Protein AF-A0A6C0D8K1-F1 (afdb_monomer)

Foldseek 3Di:
DVVVVVVVVVVVVVVVCVVVVPDDDPPPDPPPDPPDPPPPDDDDPPDCDDLVNLVVLLVVLVVLLVVLVVLLVVLVVCLVVDDDPVSNVVSVVVSVVSVVVSVVSVVVSVVSVVSSVVVVVVVVVVVVVVVVD

Sequence (133 aa):
MDNMHILIGILLIVILYLVFNKKENYDDVPQIESSSVQPLQQSQPYVLIPNDAQQNRAAYLRDNINGVNNEISNLTNQILSENDTNKKILMLNQIQKLNNTSNTMQEELLEINKSISNNLTMNLTTKIISETN

Solvent-accessible surface area (backbone atoms only — not comparable to full-atom values): 7880 Å² total; per-residue (Å²): 118,68,71,60,54,53,54,54,54,53,52,52,52,53,52,51,47,58,65,69,63,70,74,83,80,85,81,83,64,78,80,73,75,77,72,76,76,72,74,79,78,70,85,69,76,88,69,87,68,54,68,68,61,48,50,52,50,45,51,55,42,52,53,48,42,53,52,46,52,51,52,41,52,53,47,52,57,48,47,76,73,54,82,54,66,68,60,39,52,52,46,50,55,48,40,52,54,46,50,53,53,40,49,55,42,50,52,52,41,50,54,47,52,52,50,50,52,50,51,53,52,50,54,50,50,54,48,50,56,62,74,75,106

Secondary structure (DSSP, 8-state):
-HHHHHHHHHHHHHHHHHHHT-----TTS---------------------HHHHHHHHHHHHHHHHHHHHHHHHHHHHHHH---HHHHHHHHHHHHHHHHHHHHHHHHHHHHHHHHHHHHHHHHHHHHHHHH-

Organism: NCBI:txid1070528

Structure (mmCIF, N/CA/C/O backbone):
data_AF-A0A6C0D8K1-F1
#
_entry.id   AF-A0A6C0D8K1-F1
#
loop_
_atom_site.group_PDB
_atom_site.id
_atom_site.type_symbol
_atom_site.label_atom_id
_atom_site.label_alt_id
_atom_site.label_comp_id
_atom_site.label_asym_id
_atom_site.label_entity_id
_atom_site.label_seq_id
_atom_site.pdbx_PDB_ins_code
_atom_site.Cartn_x
_atom_site.Cartn_y
_atom_site.Cartn_z
_atom_site.occupancy
_atom_site.B_iso_or_equiv
_atom_site.auth_seq_id
_atom_site.auth_comp_id
_atom_site.auth_asym_id
_atom_site.auth_atom_id
_atom_site.pdbx_PDB_model_num
ATOM 1 N N . MET A 1 1 ? 4.888 32.676 47.391 1.00 59.97 1 MET A N 1
ATOM 2 C CA . MET A 1 1 ? 5.450 31.844 46.303 1.00 59.97 1 MET A CA 1
ATOM 3 C C . MET A 1 1 ? 5.901 30.479 46.827 1.00 59.97 1 MET A C 1
ATOM 5 O O . MET A 1 1 ? 5.803 29.505 46.094 1.00 59.97 1 MET A O 1
ATOM 9 N N . ASP A 1 2 ? 6.307 30.364 48.093 1.00 69.12 2 ASP A N 1
ATOM 10 C CA . ASP A 1 2 ? 6.898 29.136 48.659 1.00 69.12 2 ASP A CA 1
ATOM 11 C C . ASP A 1 2 ? 5.918 27.955 48.763 1.00 69.12 2 ASP A C 1
ATOM 13 O O . ASP A 1 2 ? 6.255 26.828 48.411 1.00 69.12 2 ASP A O 1
ATOM 17 N N . ASN A 1 3 ? 4.650 28.217 49.095 1.00 73.12 3 ASN A N 1
ATOM 18 C CA . ASN A 1 3 ? 3.626 27.166 49.188 1.00 73.12 3 ASN A CA 1
ATOM 19 C C . ASN A 1 3 ? 3.255 26.539 47.829 1.00 73.12 3 ASN A C 1
ATOM 21 O O . ASN A 1 3 ? 2.824 25.389 47.788 1.00 73.12 3 ASN A O 1
ATOM 25 N N . MET A 1 4 ? 3.445 27.256 46.711 1.00 80.62 4 MET A N 1
ATOM 26 C CA . MET A 1 4 ? 3.195 26.695 45.373 1.00 80.62 4 MET A CA 1
ATOM 27 C C . MET A 1 4 ? 4.294 25.714 44.944 1.00 80.62 4 MET A C 1
ATOM 29 O O . MET A 1 4 ? 3.997 24.727 44.279 1.00 80.62 4 MET A O 1
ATOM 33 N N . HIS A 1 5 ? 5.541 25.924 45.375 1.00 80.25 5 HIS A N 1
ATOM 34 C CA . HIS A 1 5 ? 6.648 25.007 45.078 1.00 80.25 5 HIS A CA 1
ATOM 35 C C . HIS A 1 5 ? 6.495 23.679 45.826 1.00 80.25 5 HIS A C 1
ATOM 37 O O . HIS A 1 5 ? 6.741 22.616 45.259 1.00 80.25 5 HIS A O 1
ATOM 43 N N . ILE A 1 6 ? 6.015 23.733 47.072 1.00 82.75 6 ILE A N 1
ATOM 44 C CA . ILE A 1 6 ? 5.718 22.539 47.875 1.00 82.75 6 ILE A CA 1
ATOM 45 C C . ILE A 1 6 ? 4.607 21.712 47.212 1.00 82.75 6 ILE A C 1
ATOM 47 O O . ILE A 1 6 ? 4.733 20.494 47.093 1.00 82.75 6 ILE A O 1
ATOM 51 N N . LEU A 1 7 ? 3.555 22.368 46.709 1.00 86.62 7 LEU A N 1
ATOM 52 C CA . LEU A 1 7 ? 2.455 21.699 46.009 1.00 86.62 7 LEU A CA 1
ATOM 53 C C . LEU A 1 7 ? 2.933 20.984 44.731 1.00 86.62 7 LEU A C 1
ATOM 55 O O . LEU A 1 7 ? 2.571 19.833 44.494 1.00 86.62 7 LEU A O 1
ATOM 59 N N . ILE A 1 8 ? 3.785 21.641 43.937 1.00 88.62 8 ILE A N 1
ATOM 60 C CA . ILE A 1 8 ? 4.369 21.067 42.713 1.00 88.62 8 ILE A CA 1
ATOM 61 C C . ILE A 1 8 ? 5.288 19.881 43.046 1.00 88.62 8 ILE A C 1
ATOM 63 O O . ILE A 1 8 ? 5.243 18.857 42.364 1.00 88.62 8 ILE A O 1
ATOM 67 N N . GLY A 1 9 ? 6.080 19.983 44.119 1.00 85.81 9 GLY A N 1
ATOM 68 C CA . GLY A 1 9 ? 6.952 18.901 44.582 1.00 85.81 9 GLY A CA 1
ATOM 69 C C . GLY A 1 9 ? 6.178 17.643 44.985 1.00 85.81 9 GLY A C 1
ATOM 70 O O . GLY A 1 9 ? 6.537 16.541 44.574 1.00 85.81 9 GLY A O 1
ATOM 71 N N . ILE A 1 10 ? 5.073 17.800 45.721 1.00 89.50 10 ILE A N 1
ATOM 72 C CA . ILE A 1 10 ? 4.209 16.676 46.119 1.00 89.50 10 ILE A CA 1
ATOM 73 C C . ILE A 1 10 ? 3.562 16.026 44.888 1.00 89.50 10 ILE A C 1
ATOM 75 O O . ILE A 1 10 ? 3.532 14.799 44.786 1.00 89.50 10 ILE A O 1
ATOM 79 N N . LEU A 1 11 ? 3.101 16.826 43.920 1.00 88.56 11 LEU A N 1
ATOM 80 C CA . LEU A 1 11 ? 2.466 16.321 42.700 1.00 88.56 11 LEU A CA 1
ATOM 81 C C . LEU A 1 11 ? 3.420 15.441 41.871 1.00 88.56 11 LEU A C 1
ATOM 83 O O . LEU A 1 11 ? 3.022 14.380 41.391 1.00 88.56 11 LEU A O 1
ATOM 87 N N . LEU A 1 12 ? 4.690 15.840 41.751 1.00 86.94 12 LEU A N 1
ATOM 88 C CA . LEU A 1 12 ? 5.717 15.068 41.041 1.00 86.94 12 LEU A CA 1
ATOM 89 C C . LEU A 1 12 ? 6.008 13.721 41.712 1.00 86.94 12 LEU A C 1
ATOM 91 O O . LEU A 1 12 ? 6.144 12.712 41.021 1.00 86.94 12 LEU A O 1
ATOM 95 N N . ILE A 1 13 ? 6.058 13.688 43.047 1.00 89.50 13 ILE A N 1
ATOM 96 C CA . ILE A 1 13 ? 6.286 12.453 43.809 1.00 89.50 13 ILE A CA 1
ATOM 97 C C . ILE A 1 13 ? 5.127 11.471 43.601 1.00 89.50 13 ILE A C 1
ATOM 99 O O . ILE A 1 13 ? 5.366 10.284 43.391 1.00 89.50 13 ILE A O 1
ATOM 103 N N . VAL A 1 14 ? 3.881 11.956 43.591 1.00 88.25 14 VAL A N 1
ATOM 104 C CA . VAL A 1 14 ? 2.691 11.121 43.349 1.00 88.25 14 VAL A CA 1
ATOM 105 C C . VAL A 1 14 ? 2.686 10.543 41.930 1.00 88.25 14 VAL A C 1
ATOM 107 O O . VAL A 1 14 ? 2.399 9.360 41.752 1.00 88.25 14 VAL A O 1
ATOM 110 N N . ILE A 1 15 ? 3.042 11.342 40.918 1.00 85.31 15 ILE A N 1
ATOM 111 C CA . ILE A 1 15 ? 3.121 10.873 39.525 1.00 85.31 15 ILE A CA 1
ATOM 112 C C . ILE A 1 15 ? 4.219 9.816 39.371 1.00 85.31 15 ILE A C 1
ATOM 114 O O . ILE A 1 15 ? 3.973 8.759 38.793 1.00 85.31 15 ILE A O 1
ATOM 118 N N . LEU A 1 16 ? 5.412 10.064 39.922 1.00 85.38 16 LEU A N 1
ATOM 119 C CA . LEU A 1 16 ? 6.506 9.091 39.905 1.00 85.38 16 LEU A CA 1
ATOM 120 C C . LEU A 1 16 ? 6.095 7.797 40.611 1.00 85.38 16 LEU A C 1
ATOM 122 O O . LEU A 1 16 ? 6.294 6.713 40.068 1.00 85.38 16 LEU A O 1
ATOM 126 N N . TYR A 1 17 ? 5.452 7.902 41.773 1.00 87.88 17 TYR A N 1
ATOM 127 C CA . TYR A 1 17 ? 4.933 6.748 42.496 1.00 87.88 17 TYR A CA 1
ATOM 128 C C . TYR A 1 17 ? 3.950 5.929 41.647 1.00 87.88 17 TYR A C 1
ATOM 130 O O . TYR A 1 17 ? 4.098 4.716 41.566 1.00 87.88 17 TYR A O 1
ATOM 138 N N . LEU A 1 18 ? 3.005 6.557 40.938 1.00 79.69 18 LEU A N 1
ATOM 139 C CA . LEU A 1 18 ? 2.067 5.845 40.056 1.00 79.69 18 LEU A CA 1
ATOM 140 C C . LEU A 1 18 ? 2.753 5.149 38.870 1.00 79.69 18 LEU A C 1
ATOM 142 O O . LEU A 1 18 ? 2.336 4.061 38.476 1.00 79.69 18 LEU A O 1
ATOM 146 N N . VAL A 1 19 ? 3.803 5.755 38.310 1.00 79.25 19 VAL A N 1
ATOM 147 C CA . VAL A 1 19 ? 4.575 5.168 37.203 1.00 79.25 19 VAL A CA 1
ATOM 148 C C . VAL A 1 19 ? 5.371 3.949 37.674 1.00 79.25 19 VAL A C 1
ATOM 150 O O . VAL A 1 19 ? 5.368 2.923 36.998 1.00 79.25 19 VAL A O 1
ATOM 153 N N . PHE A 1 20 ? 6.015 4.027 38.841 1.00 72.06 20 PHE A N 1
ATOM 154 C CA . PHE A 1 20 ? 6.849 2.938 39.361 1.00 72.06 20 PHE A CA 1
ATOM 155 C C . PHE A 1 20 ? 6.066 1.849 40.100 1.00 72.06 20 PHE A C 1
ATOM 157 O O . PHE A 1 20 ? 6.537 0.715 40.173 1.00 72.06 20 PHE A O 1
ATOM 164 N N . ASN A 1 21 ? 4.873 2.158 40.613 1.00 60.91 21 ASN A N 1
ATOM 165 C CA . ASN A 1 21 ? 4.033 1.199 41.329 1.00 60.91 21 ASN A CA 1
ATOM 166 C C . ASN A 1 21 ? 3.053 0.444 40.410 1.00 60.91 21 ASN A C 1
ATOM 168 O O . ASN A 1 21 ? 2.283 -0.384 40.884 1.00 60.91 21 ASN A O 1
ATOM 172 N N . LYS A 1 22 ? 3.118 0.648 39.082 1.00 59.88 22 LYS A N 1
ATOM 173 C CA . LYS A 1 22 ? 2.584 -0.312 38.100 1.00 59.88 22 LYS A CA 1
ATOM 174 C C . LYS A 1 22 ? 3.523 -1.519 37.984 1.00 59.88 22 LYS A C 1
ATOM 176 O O . LYS A 1 22 ? 4.154 -1.763 36.959 1.00 59.88 22 LYS A O 1
ATOM 181 N N . LYS A 1 23 ? 3.600 -2.294 39.058 1.00 58.44 23 LYS A N 1
ATOM 182 C CA . LYS A 1 23 ? 4.014 -3.692 39.012 1.00 58.44 23 LYS A CA 1
ATOM 183 C C . LYS A 1 23 ? 2.779 -4.483 39.395 1.00 58.44 23 LYS A C 1
ATOM 185 O O . LYS A 1 23 ? 2.461 -4.519 40.569 1.00 58.44 23 LYS A O 1
ATOM 190 N N . GLU A 1 24 ? 2.075 -5.027 38.407 1.00 48.88 24 GLU A N 1
ATOM 191 C CA . GLU A 1 24 ? 1.332 -6.283 38.546 1.00 48.88 24 GLU A CA 1
ATOM 192 C C . GLU A 1 24 ? 0.698 -6.703 37.211 1.00 48.88 24 GLU A C 1
ATOM 194 O O . GLU A 1 2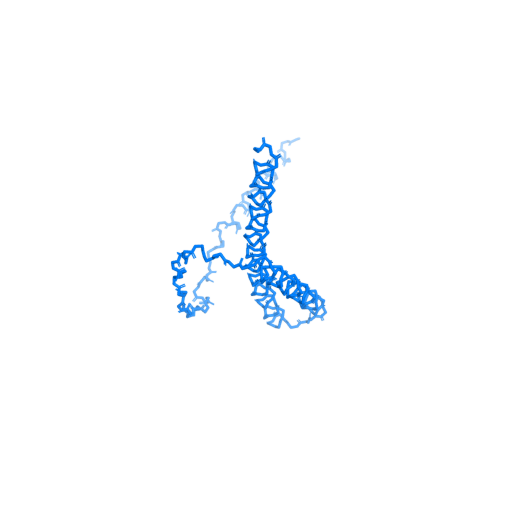4 ? 0.002 -5.932 36.550 1.00 48.88 24 GLU A O 1
ATOM 199 N N . ASN A 1 25 ? 0.994 -7.963 36.875 1.00 52.12 25 ASN A N 1
ATOM 200 C CA . ASN A 1 25 ? 0.353 -8.883 35.934 1.00 52.12 25 ASN A CA 1
ATOM 201 C C . ASN A 1 25 ? 0.568 -8.664 34.428 1.00 52.12 25 ASN A C 1
ATOM 203 O O . ASN A 1 25 ? -0.354 -8.361 33.677 1.00 52.12 25 ASN A O 1
ATOM 207 N N . TYR A 1 26 ? 1.793 -8.955 33.978 1.00 50.88 26 TYR A N 1
ATOM 208 C CA . TYR A 1 26 ? 2.074 -9.374 32.595 1.00 50.88 26 TYR A CA 1
ATOM 209 C C . TYR A 1 26 ? 2.043 -10.909 32.422 1.00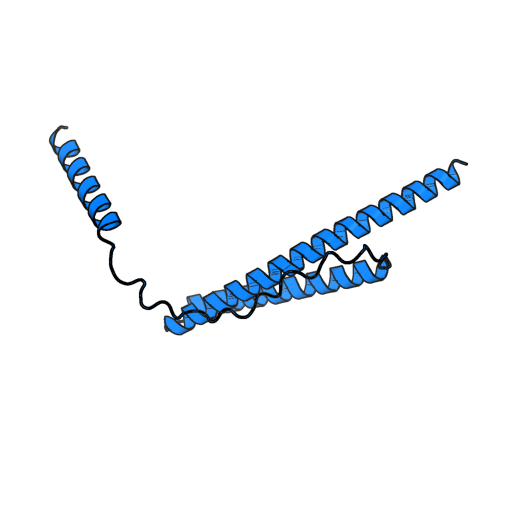 50.88 26 TYR A C 1
ATOM 211 O O . TYR A 1 26 ? 2.564 -11.413 31.431 1.00 50.88 26 TYR A O 1
ATOM 219 N N . ASP A 1 27 ? 1.442 -11.658 33.353 1.00 53.78 27 ASP A N 1
ATOM 220 C CA . ASP A 1 27 ? 1.437 -13.130 33.299 1.00 53.78 27 ASP A CA 1
ATOM 221 C C . ASP A 1 27 ? 0.284 -13.722 32.464 1.00 53.78 27 ASP A C 1
ATOM 223 O O . ASP A 1 27 ? 0.326 -14.901 32.128 1.00 53.78 27 ASP A O 1
ATOM 227 N N . ASP A 1 28 ? -0.681 -12.905 32.027 1.00 62.97 28 ASP A N 1
ATOM 228 C CA . ASP A 1 28 ? -1.837 -13.353 31.230 1.00 62.97 28 ASP A CA 1
ATOM 229 C C . ASP A 1 28 ? -1.845 -12.776 29.803 1.00 62.97 28 ASP A C 1
ATOM 231 O O . ASP A 1 28 ? -2.895 -12.473 29.232 1.00 62.97 28 ASP A O 1
ATOM 235 N N . VAL A 1 29 ? -0.670 -12.596 29.190 1.00 58.62 29 VAL A N 1
ATOM 236 C CA . VAL A 1 29 ? -0.604 -12.442 27.730 1.00 58.62 29 VAL A CA 1
ATOM 237 C C . VAL A 1 29 ? -0.678 -13.850 27.140 1.00 58.62 29 VAL A C 1
ATOM 239 O O . VAL A 1 29 ? 0.216 -14.651 27.423 1.00 58.62 29 VAL A O 1
ATOM 242 N N . PRO A 1 30 ? -1.695 -14.189 26.321 1.00 55.59 30 PRO A N 1
ATOM 243 C CA . PRO A 1 30 ? -1.701 -15.457 25.609 1.00 55.59 30 PRO A CA 1
ATOM 244 C C . PRO A 1 30 ? -0.378 -15.575 24.857 1.00 55.59 30 PRO A C 1
ATOM 246 O O . PRO A 1 30 ? -0.057 -14.700 24.048 1.00 55.59 30 PRO A O 1
ATOM 249 N N . GLN A 1 31 ? 0.408 -16.617 25.147 1.00 49.25 31 GLN A N 1
ATOM 250 C CA . GLN A 1 31 ? 1.565 -16.955 24.330 1.00 49.25 31 GLN A CA 1
ATOM 251 C C . GLN A 1 31 ? 1.060 -17.114 22.900 1.00 49.25 31 GLN A C 1
ATOM 253 O O . GLN A 1 31 ? 0.364 -18.071 22.568 1.00 49.25 31 GLN A O 1
ATOM 258 N N . ILE A 1 32 ? 1.369 -16.122 22.070 1.00 51.94 32 ILE A N 1
ATOM 259 C CA . ILE A 1 32 ? 1.182 -16.207 20.634 1.00 51.94 32 ILE A CA 1
ATOM 260 C C . ILE A 1 32 ? 2.105 -17.340 20.210 1.00 51.94 32 ILE A C 1
ATOM 262 O O . ILE A 1 32 ? 3.328 -17.190 20.239 1.00 51.94 32 ILE A O 1
ATOM 266 N N . GLU A 1 33 ? 1.517 -18.489 19.882 1.00 46.50 33 GLU A N 1
ATOM 267 C CA . GLU A 1 33 ? 2.225 -19.567 19.214 1.00 46.50 33 GLU A CA 1
ATOM 268 C C . GLU A 1 33 ? 2.971 -18.944 18.043 1.00 46.50 33 GLU A C 1
ATOM 270 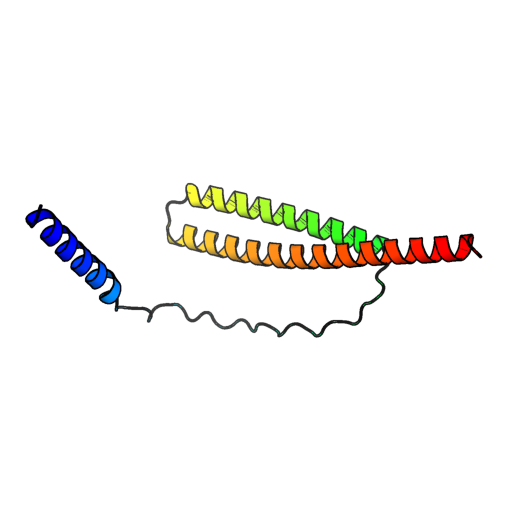O O . GLU A 1 33 ? 2.377 -18.282 17.182 1.00 46.50 33 GLU A O 1
ATOM 275 N N . SER A 1 34 ? 4.296 -19.086 18.060 1.00 51.50 34 SER A N 1
ATOM 276 C CA . SER A 1 34 ? 5.143 -18.580 16.999 1.00 51.50 34 SER A CA 1
ATOM 277 C C . SER A 1 34 ? 4.781 -19.348 15.737 1.00 51.50 34 SER A C 1
ATOM 279 O O . SER A 1 34 ? 5.311 -20.426 15.466 1.00 51.50 34 SER A O 1
ATOM 281 N N . SER A 1 35 ? 3.850 -18.803 14.963 1.00 47.12 35 SER A N 1
ATOM 282 C CA . SER A 1 35 ? 3.691 -19.184 13.574 1.00 47.12 35 SER A CA 1
ATOM 283 C C . SER A 1 35 ? 5.043 -18.900 12.943 1.00 47.12 35 SER A C 1
ATOM 285 O O . SER A 1 35 ? 5.480 -17.751 12.904 1.00 47.12 35 SER A O 1
ATOM 287 N N . SER A 1 36 ? 5.749 -19.973 12.597 1.00 51.06 36 SER A N 1
ATOM 288 C CA . SER A 1 36 ? 7.104 -19.965 12.069 1.00 51.06 36 SER A CA 1
ATOM 289 C C . SER A 1 36 ? 7.238 -18.879 11.008 1.00 51.06 36 SER A C 1
ATOM 291 O O . SER A 1 36 ? 6.736 -19.032 9.892 1.00 51.06 36 SER A O 1
ATOM 293 N N . VAL A 1 37 ? 7.907 -17.782 11.360 1.00 52.75 37 VAL A N 1
ATOM 294 C CA . VAL A 1 37 ? 8.403 -16.822 10.382 1.00 52.75 37 VAL A CA 1
ATOM 295 C C . VAL A 1 37 ? 9.425 -17.603 9.576 1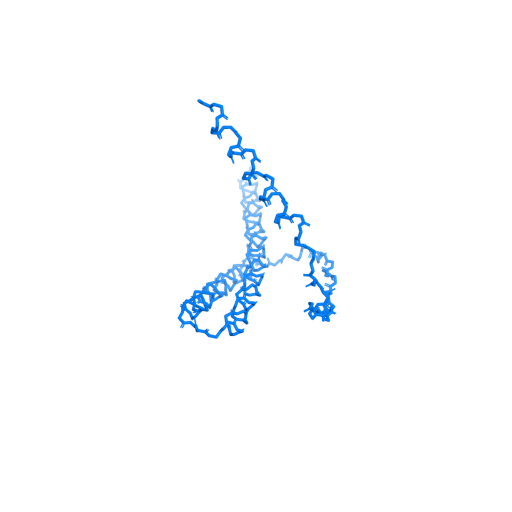.00 52.75 37 VAL A C 1
ATOM 297 O O . VAL A 1 37 ? 10.528 -17.871 10.052 1.00 52.75 37 VAL A O 1
ATOM 300 N N . GLN A 1 38 ? 9.025 -18.055 8.388 1.00 49.38 38 GLN A N 1
ATOM 301 C CA . GLN A 1 38 ? 9.988 -18.557 7.427 1.00 49.38 38 GLN A CA 1
ATOM 302 C C . GLN A 1 38 ? 10.991 -17.422 7.196 1.00 49.38 38 GLN A C 1
ATOM 304 O O . GLN A 1 38 ? 10.570 -16.319 6.830 1.00 49.38 38 GLN A O 1
ATOM 309 N N . PRO A 1 39 ? 12.291 -17.637 7.464 1.00 46.31 39 PRO A N 1
ATOM 310 C CA . PRO A 1 39 ? 13.291 -16.640 7.144 1.00 46.31 39 PRO A CA 1
ATOM 311 C C . PRO A 1 39 ? 13.186 -16.342 5.650 1.00 46.31 39 PRO A C 1
ATOM 313 O O . PRO A 1 39 ? 13.063 -17.266 4.842 1.00 46.31 39 PRO A O 1
ATOM 316 N N . LEU A 1 40 ? 13.184 -15.044 5.329 1.00 49.97 40 LEU A N 1
ATOM 317 C CA . LEU A 1 40 ? 13.193 -14.500 3.975 1.00 49.97 40 LEU A CA 1
ATOM 318 C C . LEU A 1 40 ? 14.047 -15.388 3.072 1.00 49.97 40 LEU A C 1
ATOM 320 O O . LEU A 1 40 ? 15.261 -15.503 3.262 1.00 49.97 40 LEU A O 1
ATOM 324 N N . GLN A 1 41 ? 13.387 -16.042 2.113 1.00 45.31 41 GLN A N 1
ATOM 325 C CA . GLN A 1 41 ? 14.088 -16.736 1.051 1.00 45.31 41 GLN A CA 1
ATOM 326 C C . GLN A 1 41 ? 15.045 -15.744 0.398 1.00 45.31 41 GLN A C 1
ATOM 328 O O . GLN A 1 41 ? 14.665 -14.628 0.041 1.00 45.31 41 GLN A O 1
ATOM 333 N N . GLN A 1 42 ? 16.297 -16.193 0.315 1.00 45.94 42 GLN A N 1
ATOM 334 C CA . GLN A 1 42 ? 17.429 -15.541 -0.319 1.00 45.94 42 GLN A CA 1
ATOM 335 C C . GLN A 1 42 ? 17.013 -14.721 -1.536 1.00 45.94 42 GLN A C 1
ATOM 337 O O . GLN A 1 42 ? 16.273 -15.209 -2.391 1.00 45.94 42 GLN A O 1
ATOM 342 N N . SER A 1 43 ? 17.564 -13.507 -1.607 1.00 45.00 43 SER A N 1
ATOM 343 C CA . SER A 1 43 ? 17.588 -12.639 -2.781 1.00 45.00 43 SER A CA 1
ATOM 344 C C . SER A 1 43 ? 17.772 -13.471 -4.049 1.00 45.00 43 SER A C 1
ATOM 346 O O . SER A 1 43 ? 18.881 -13.914 -4.363 1.00 45.00 43 SER A O 1
ATOM 348 N N . GLN A 1 44 ? 16.661 -13.720 -4.740 1.00 43.69 44 GLN A N 1
ATOM 349 C CA . GLN A 1 44 ? 16.677 -14.347 -6.049 1.00 43.69 44 GLN A CA 1
ATOM 350 C C . GLN A 1 44 ? 17.524 -13.454 -6.964 1.00 43.69 44 GLN A C 1
ATOM 352 O O . GLN A 1 44 ? 17.462 -12.224 -6.842 1.00 43.69 44 GLN A O 1
ATOM 357 N N . PRO A 1 45 ? 18.346 -14.039 -7.850 1.00 42.44 45 PRO A N 1
ATOM 358 C CA . PRO A 1 45 ? 19.078 -13.260 -8.838 1.00 42.44 45 PRO A CA 1
ATOM 359 C C . PRO A 1 45 ? 18.089 -12.372 -9.597 1.00 42.44 45 PRO A C 1
ATOM 361 O O . PRO A 1 45 ? 16.965 -12.802 -9.854 1.00 42.44 45 PRO A O 1
ATOM 364 N N . TYR A 1 46 ? 18.495 -11.142 -9.929 1.00 46.94 46 TYR A N 1
ATOM 365 C CA . TYR A 1 46 ? 17.707 -10.222 -10.754 1.00 46.94 46 TYR A CA 1
ATOM 366 C C . TYR A 1 46 ? 17.378 -10.911 -12.085 1.00 46.94 46 TYR A C 1
ATOM 368 O O . TYR A 1 46 ? 18.150 -10.865 -13.041 1.00 46.94 46 TYR A O 1
ATOM 376 N N . VAL A 1 47 ? 16.238 -11.595 -12.142 1.00 45.28 47 VAL A N 1
ATOM 377 C CA . VAL A 1 47 ? 15.660 -12.051 -13.395 1.00 45.28 47 VAL A CA 1
ATOM 378 C C . VAL A 1 47 ? 15.252 -10.777 -14.118 1.00 45.28 47 VAL A C 1
ATOM 380 O O . VAL A 1 47 ? 14.533 -9.948 -13.558 1.00 45.28 47 VAL A O 1
ATOM 383 N N . LEU A 1 48 ? 15.747 -10.594 -15.342 1.00 55.28 48 LEU A N 1
ATOM 384 C CA . LEU A 1 48 ? 15.272 -9.558 -16.255 1.00 55.28 48 LEU A CA 1
ATOM 385 C C . LEU A 1 48 ? 13.803 -9.855 -16.572 1.00 55.28 48 LEU A C 1
ATOM 387 O O . LEU A 1 48 ? 13.482 -10.527 -17.549 1.00 55.28 48 LEU A O 1
ATOM 391 N N . ILE A 1 49 ? 12.909 -9.407 -15.696 1.00 56.53 49 ILE A N 1
ATOM 392 C CA . ILE A 1 49 ? 11.477 -9.430 -15.947 1.00 56.53 49 ILE A CA 1
ATOM 393 C C . ILE A 1 49 ? 11.230 -8.389 -17.048 1.00 56.53 49 ILE A C 1
ATOM 395 O O . ILE A 1 49 ? 11.660 -7.241 -16.894 1.00 56.53 49 ILE A O 1
ATOM 399 N N . PRO A 1 50 ? 10.573 -8.760 -18.158 1.00 69.75 50 PRO A N 1
ATOM 400 C CA . PRO A 1 50 ? 10.219 -7.820 -19.213 1.00 69.75 50 PRO A CA 1
ATOM 401 C C . PRO A 1 50 ? 9.464 -6.605 -18.651 1.00 69.75 50 PRO A C 1
ATOM 403 O O . PRO A 1 50 ? 8.687 -6.728 -17.701 1.00 69.75 50 PRO A O 1
ATOM 406 N N . ASN A 1 51 ? 9.718 -5.414 -19.202 1.00 75.94 51 ASN A N 1
ATOM 407 C CA . ASN A 1 51 ? 9.191 -4.148 -18.668 1.00 75.94 51 ASN A CA 1
ATOM 408 C C . ASN A 1 51 ? 7.650 -4.146 -18.583 1.00 75.94 51 ASN A C 1
ATOM 410 O O . ASN A 1 51 ? 7.068 -3.639 -17.631 1.00 75.94 51 ASN A O 1
ATOM 414 N N . ASP A 1 52 ? 6.982 -4.775 -19.544 1.00 77.94 52 ASP A N 1
ATOM 415 C CA . ASP A 1 52 ? 5.535 -4.998 -19.567 1.00 77.94 52 ASP A CA 1
ATOM 416 C C . ASP A 1 52 ? 5.053 -5.884 -18.405 1.00 77.94 52 ASP A C 1
ATOM 418 O O . ASP A 1 52 ? 4.074 -5.554 -17.734 1.00 77.94 52 ASP A O 1
ATOM 422 N N . ALA A 1 53 ? 5.771 -6.963 -18.086 1.00 83.38 53 ALA A N 1
ATOM 423 C CA . ALA A 1 53 ? 5.458 -7.801 -16.930 1.00 83.38 53 ALA A CA 1
ATOM 424 C C . ALA A 1 53 ? 5.666 -7.055 -15.594 1.00 83.38 53 ALA A C 1
ATOM 426 O O . ALA A 1 53 ? 4.851 -7.193 -14.677 1.00 83.38 53 ALA A O 1
ATOM 427 N N . GLN A 1 54 ? 6.690 -6.201 -15.495 1.00 83.38 54 GLN A N 1
ATOM 428 C CA . GLN A 1 54 ? 6.914 -5.336 -14.328 1.00 83.38 54 GLN A CA 1
ATOM 429 C C . GLN A 1 54 ? 5.812 -4.280 -14.164 1.00 83.38 54 GLN A C 1
ATOM 431 O O . GLN A 1 54 ? 5.318 -4.063 -13.058 1.00 83.38 54 GLN A O 1
ATOM 436 N N . GLN A 1 55 ? 5.369 -3.660 -15.258 1.00 85.94 55 GLN A N 1
ATOM 437 C CA . GLN A 1 55 ? 4.276 -2.683 -15.246 1.00 85.94 55 GLN A CA 1
ATOM 438 C C . GLN A 1 55 ? 2.943 -3.307 -14.830 1.00 85.94 55 GLN A C 1
ATOM 440 O O . GLN A 1 55 ? 2.225 -2.731 -14.009 1.00 85.94 55 GLN A O 1
ATOM 445 N N . ASN A 1 56 ? 2.636 -4.504 -15.333 1.00 89.75 56 ASN A N 1
ATOM 446 C CA . ASN A 1 56 ? 1.444 -5.249 -14.933 1.00 89.75 56 ASN A CA 1
ATOM 447 C C . ASN A 1 56 ? 1.482 -5.602 -13.442 1.00 89.75 56 ASN A C 1
ATOM 449 O O . ASN A 1 56 ? 0.487 -5.433 -12.736 1.00 89.75 56 ASN A O 1
ATOM 453 N N . ARG A 1 57 ? 2.647 -6.023 -12.931 1.00 89.88 57 ARG A N 1
ATOM 454 C CA . ARG A 1 57 ? 2.828 -6.282 -11.499 1.00 89.88 57 ARG A CA 1
ATOM 455 C C . ARG A 1 57 ? 2.662 -5.011 -10.664 1.00 89.88 57 ARG A C 1
ATOM 457 O O . ARG A 1 57 ? 1.972 -5.046 -9.650 1.00 89.88 57 ARG A O 1
ATOM 464 N N . ALA A 1 58 ? 3.219 -3.884 -11.107 1.00 89.50 58 ALA A N 1
ATOM 465 C CA . ALA A 1 58 ? 3.047 -2.594 -10.442 1.00 89.50 58 ALA A CA 1
ATOM 466 C C . ALA A 1 58 ? 1.580 -2.125 -10.432 1.00 89.50 58 ALA A C 1
ATOM 468 O O . ALA A 1 58 ? 1.118 -1.552 -9.447 1.00 89.50 58 ALA A O 1
ATOM 469 N N . ALA A 1 59 ? 0.828 -2.357 -11.512 1.00 90.69 59 ALA A N 1
ATOM 470 C CA . ALA A 1 59 ? -0.610 -2.090 -11.554 1.00 90.69 59 ALA A CA 1
ATOM 471 C C . ALA A 1 59 ? -1.369 -2.954 -10.535 1.00 90.69 59 ALA A C 1
ATOM 473 O O . ALA A 1 59 ? -2.048 -2.410 -9.670 1.00 90.69 59 ALA A O 1
ATOM 474 N N . TYR A 1 60 ? -1.139 -4.269 -10.551 1.00 93.44 60 TYR A N 1
ATOM 475 C CA . TYR A 1 60 ? -1.746 -5.207 -9.605 1.00 93.44 60 TYR A CA 1
ATOM 476 C C . TYR A 1 60 ? -1.473 -4.843 -8.135 1.00 93.44 60 TYR A C 1
ATOM 478 O O . TYR A 1 60 ? -2.377 -4.870 -7.302 1.00 93.44 60 TYR A O 1
ATOM 486 N N . LEU A 1 61 ? -0.230 -4.481 -7.797 1.00 94.00 61 LEU A N 1
ATOM 487 C CA . LEU A 1 61 ? 0.125 -4.077 -6.434 1.00 94.00 61 LEU A CA 1
ATOM 488 C C . LEU A 1 61 ? -0.602 -2.798 -6.009 1.00 94.00 61 LEU A C 1
ATOM 490 O O . LEU A 1 61 ? -1.113 -2.740 -4.894 1.00 94.00 61 LEU A O 1
ATOM 494 N N . ARG A 1 62 ? -0.702 -1.796 -6.894 1.00 95.19 62 ARG A N 1
ATOM 495 C CA . ARG A 1 62 ? -1.456 -0.561 -6.616 1.00 95.19 62 ARG A CA 1
ATOM 496 C C . ARG A 1 62 ? -2.930 -0.844 -6.341 1.00 95.19 62 ARG A C 1
ATOM 498 O O . ARG A 1 62 ? -3.470 -0.309 -5.376 1.00 95.19 62 ARG A O 1
ATOM 505 N N . ASP A 1 63 ? -3.555 -1.705 -7.138 1.00 94.94 63 ASP A N 1
ATOM 506 C CA . ASP A 1 63 ? -4.965 -2.062 -6.961 1.00 94.94 63 ASP A CA 1
ATOM 507 C C . ASP A 1 63 ? -5.207 -2.764 -5.618 1.00 94.94 63 ASP A C 1
ATOM 509 O O . ASP A 1 63 ? -6.140 -2.414 -4.894 1.00 94.94 63 ASP A O 1
ATOM 513 N N . ASN A 1 64 ? -4.321 -3.683 -5.221 1.00 95.25 64 ASN A N 1
ATOM 514 C CA . ASN A 1 64 ? -4.426 -4.347 -3.920 1.00 95.25 64 ASN A CA 1
ATOM 515 C C . ASN A 1 64 ? -4.162 -3.411 -2.743 1.00 95.25 64 ASN A C 1
ATOM 517 O O . ASN A 1 64 ? -4.873 -3.492 -1.746 1.00 95.25 64 ASN A O 1
ATOM 521 N N . ILE A 1 65 ? -3.183 -2.506 -2.843 1.00 96.56 65 ILE A N 1
ATOM 522 C CA . ILE A 1 65 ? -2.946 -1.483 -1.812 1.00 96.56 65 ILE A CA 1
ATOM 523 C C . ILE A 1 65 ? -4.209 -0.635 -1.622 1.00 96.56 65 ILE A C 1
ATOM 525 O O . ILE A 1 65 ? -4.633 -0.402 -0.490 1.00 96.56 65 ILE A O 1
ATOM 529 N N . ASN A 1 66 ? -4.856 -0.225 -2.715 1.00 96.31 66 ASN A N 1
ATOM 530 C CA . ASN A 1 66 ? -6.115 0.517 -2.651 1.00 96.31 66 ASN A CA 1
ATOM 531 C C . ASN A 1 66 ? -7.237 -0.310 -2.004 1.00 96.31 66 ASN A C 1
ATOM 533 O O . ASN A 1 66 ? -7.962 0.2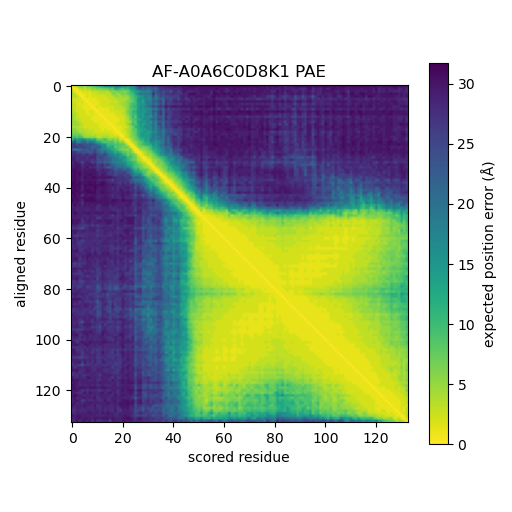04 -1.152 1.00 96.31 66 ASN A O 1
ATOM 537 N N . GLY A 1 67 ? -7.357 -1.593 -2.362 1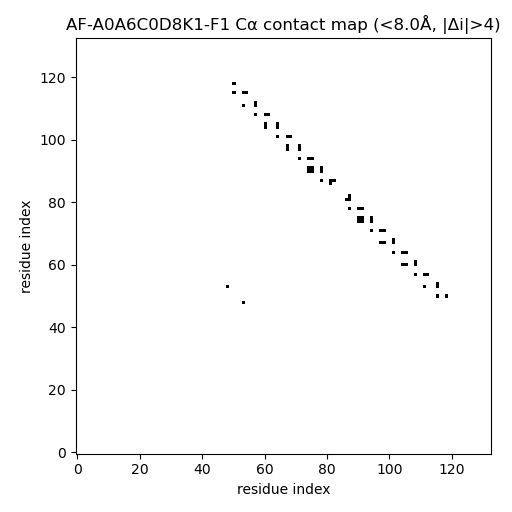.00 97.50 67 GLY A N 1
ATOM 538 C CA . GLY A 1 67 ? -8.305 -2.519 -1.739 1.00 97.50 67 GLY A CA 1
ATOM 539 C C . GLY A 1 67 ? -8.099 -2.645 -0.226 1.00 97.50 67 GLY A C 1
ATOM 540 O O . GLY A 1 67 ? -9.045 -2.476 0.542 1.00 97.50 67 GLY A O 1
ATOM 541 N N . VAL A 1 68 ? -6.852 -2.842 0.206 1.00 96.88 68 VAL A N 1
ATOM 542 C CA . VAL A 1 68 ? -6.473 -2.922 1.624 1.00 96.88 68 VAL A CA 1
ATOM 543 C C . VAL A 1 68 ? -6.786 -1.619 2.366 1.00 96.88 68 VAL A C 1
ATOM 545 O O . VAL A 1 68 ? -7.343 -1.656 3.461 1.00 96.88 68 VAL A O 1
ATOM 548 N N . ASN A 1 69 ? -6.501 -0.458 1.770 1.00 97.12 69 ASN A N 1
ATOM 549 C CA . ASN A 1 69 ? -6.812 0.841 2.376 1.00 97.12 69 ASN A CA 1
ATOM 550 C C . ASN A 1 69 ? -8.323 1.040 2.584 1.00 97.12 69 ASN A C 1
ATOM 552 O O . ASN A 1 69 ? -8.743 1.565 3.619 1.00 97.12 69 ASN A O 1
ATOM 556 N N . ASN A 1 70 ? -9.147 0.582 1.638 1.00 98.25 70 ASN A N 1
ATOM 557 C CA . ASN A 1 70 ? -10.602 0.609 1.783 1.00 98.25 70 ASN A CA 1
ATOM 558 C C . ASN A 1 70 ? -11.070 -0.293 2.933 1.00 98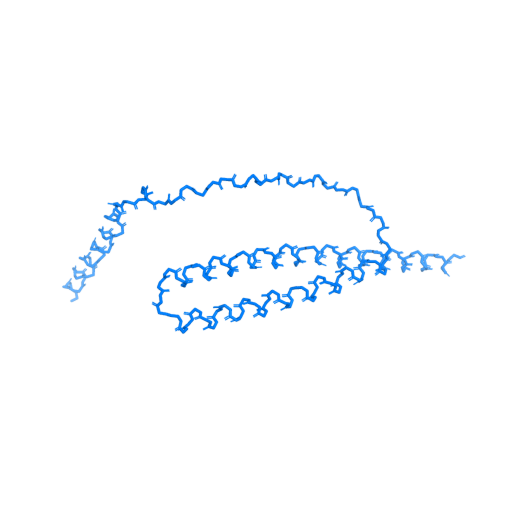.25 70 ASN A C 1
ATOM 560 O O . ASN A 1 70 ? -11.930 0.103 3.718 1.00 98.25 70 ASN A O 1
ATOM 564 N N . GLU A 1 71 ? -10.489 -1.486 3.071 1.00 98.00 71 GLU A N 1
ATOM 565 C CA . GLU A 1 71 ? -10.816 -2.402 4.166 1.00 98.00 71 GLU A CA 1
ATOM 566 C C . GLU A 1 71 ? -10.418 -1.827 5.533 1.00 98.00 71 GLU A C 1
ATOM 568 O O . GLU A 1 71 ? -11.223 -1.844 6.465 1.00 98.00 71 GLU A O 1
ATOM 573 N N . ILE A 1 72 ? -9.233 -1.218 5.637 1.00 97.88 72 ILE A N 1
ATOM 574 C CA . ILE A 1 72 ? -8.794 -0.506 6.846 1.00 97.88 72 ILE A CA 1
ATOM 575 C C . ILE A 1 72 ? -9.775 0.616 7.203 1.00 97.88 72 ILE A C 1
ATOM 577 O O . ILE A 1 72 ? -10.162 0.749 8.367 1.00 97.88 72 ILE A O 1
ATOM 581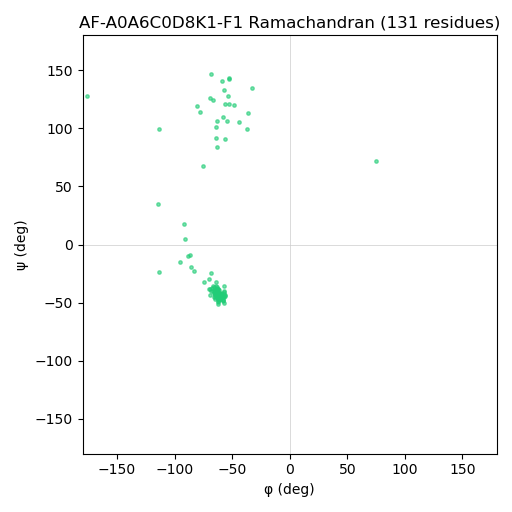 N N . SER A 1 73 ? -10.202 1.415 6.220 1.00 98.19 73 SER A N 1
ATOM 582 C CA . SER A 1 73 ? -11.177 2.489 6.439 1.00 98.19 73 SER A CA 1
ATOM 583 C C . SER A 1 73 ? -12.511 1.940 6.957 1.00 98.19 73 SER A C 1
ATOM 585 O O . SER A 1 73 ? -13.047 2.441 7.948 1.00 98.19 73 SER A O 1
ATOM 587 N N . ASN A 1 74 ? -13.006 0.855 6.357 1.00 98.44 74 ASN A N 1
ATOM 588 C CA . ASN A 1 74 ? -14.234 0.192 6.786 1.00 98.44 74 ASN A CA 1
ATOM 589 C C . ASN A 1 74 ? -14.136 -0.333 8.224 1.00 98.44 74 ASN A C 1
ATOM 591 O O . ASN A 1 74 ? -15.024 -0.056 9.031 1.00 98.44 74 ASN A O 1
ATOM 595 N N . LEU A 1 75 ? -13.055 -1.037 8.569 1.00 98.44 75 LEU A N 1
ATOM 596 C CA . LEU A 1 75 ? -12.826 -1.536 9.929 1.00 98.44 75 LEU A CA 1
ATOM 597 C C . LEU A 1 75 ? -12.702 -0.391 10.939 1.00 98.44 75 LEU A C 1
ATOM 599 O O . LEU A 1 75 ? -13.243 -0.475 12.038 1.00 98.44 75 LEU A O 1
ATOM 603 N N . THR A 1 76 ? -12.053 0.711 10.557 1.00 98.25 76 THR A N 1
ATOM 604 C CA . THR A 1 76 ? -11.945 1.907 11.406 1.00 98.25 76 THR A CA 1
ATOM 605 C C . THR A 1 76 ? -13.326 2.475 11.724 1.00 98.25 76 THR A C 1
ATOM 607 O O . THR A 1 76 ? -13.636 2.734 12.886 1.00 98.25 76 THR A O 1
ATOM 610 N N . ASN A 1 77 ? -14.191 2.600 10.717 1.00 98.38 77 ASN A N 1
ATOM 611 C CA . ASN A 1 77 ? -15.562 3.073 10.911 1.00 98.38 77 ASN A CA 1
ATOM 612 C C . ASN A 1 77 ? -16.374 2.127 11.807 1.00 98.38 77 ASN A C 1
ATOM 614 O O . ASN A 1 77 ? -17.097 2.589 12.690 1.00 98.38 77 ASN A O 1
ATOM 618 N N . GLN A 1 78 ? -16.216 0.811 11.636 1.00 97.88 78 GLN A N 1
ATOM 619 C CA . GLN A 1 78 ? -16.872 -0.178 12.494 1.00 97.88 78 GLN A CA 1
ATOM 620 C C . GLN A 1 78 ? -16.417 -0.048 13.953 1.00 97.88 78 GLN A C 1
ATOM 622 O O . GLN A 1 78 ? -17.265 0.011 14.842 1.00 97.88 78 GLN A O 1
ATOM 627 N N . ILE A 1 79 ? -15.112 0.105 14.209 1.00 98.25 79 ILE A N 1
ATOM 628 C CA . ILE A 1 79 ? -14.550 0.294 15.559 1.00 98.25 79 ILE A CA 1
ATOM 629 C C . ILE A 1 79 ? -15.158 1.504 16.275 1.00 98.25 79 ILE A C 1
ATOM 631 O O . ILE A 1 79 ? -15.434 1.423 17.474 1.00 98.25 79 ILE A O 1
ATOM 635 N N . LEU A 1 80 ? -15.366 2.618 15.565 1.00 97.56 80 LEU A N 1
ATOM 636 C CA . LEU A 1 80 ? -15.933 3.837 16.153 1.00 97.56 80 LEU A CA 1
ATOM 637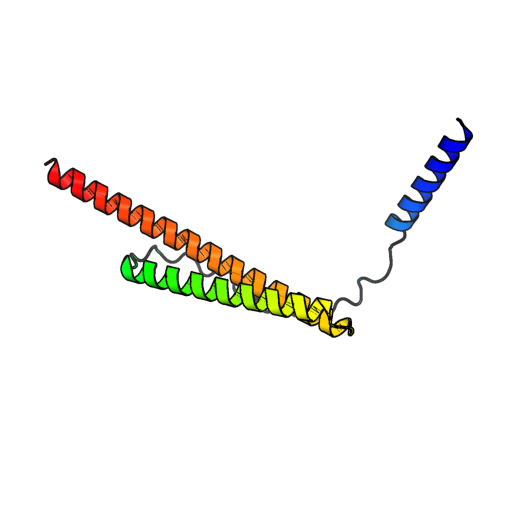 C C . LEU A 1 80 ? -17.369 3.629 16.654 1.00 97.56 80 LEU A C 1
ATOM 639 O O . LEU A 1 80 ? -17.756 4.234 17.651 1.00 97.56 80 LEU A O 1
ATOM 643 N N . SER A 1 81 ? -18.135 2.765 15.984 1.00 97.25 81 SER A N 1
ATOM 644 C CA . SER A 1 81 ? -19.527 2.445 16.334 1.00 97.25 81 SER A CA 1
ATOM 645 C C . SER A 1 81 ? -19.701 1.196 17.203 1.00 97.25 81 SER A C 1
ATOM 647 O O . SER A 1 81 ? -20.772 0.985 17.769 1.00 97.25 81 SER A O 1
ATOM 649 N N . GLU A 1 82 ? -18.673 0.354 17.300 1.00 97.94 82 GLU A N 1
ATOM 650 C CA . GLU A 1 82 ? -18.712 -0.870 18.093 1.00 97.94 82 GLU A CA 1
ATOM 651 C C . GLU A 1 82 ? -18.773 -0.528 19.590 1.00 97.94 82 GLU A C 1
ATOM 653 O O . GLU A 1 82 ? -18.201 0.463 20.044 1.00 97.94 82 GLU A O 1
ATOM 658 N N . ASN A 1 83 ? -19.455 -1.352 20.378 1.00 97.31 83 ASN A N 1
ATOM 659 C CA . ASN A 1 83 ? -19.553 -1.192 21.831 1.00 97.31 83 ASN A CA 1
ATOM 660 C C . ASN A 1 83 ? -18.851 -2.331 22.579 1.00 97.31 83 ASN A C 1
ATOM 662 O O . ASN A 1 83 ? -18.420 -2.145 23.714 1.00 97.31 83 ASN A O 1
ATOM 666 N N . ASP A 1 84 ? -18.690 -3.491 21.941 1.00 98.25 84 ASP A N 1
ATOM 667 C CA . ASP A 1 84 ? -17.974 -4.634 22.494 1.00 98.25 84 ASP A CA 1
ATOM 668 C C . ASP A 1 84 ? -16.453 -4.430 22.383 1.00 98.25 84 ASP A C 1
ATOM 670 O O . ASP A 1 84 ? -15.870 -4.409 21.294 1.00 98.25 84 ASP A O 1
ATOM 674 N N . THR A 1 85 ? -15.792 -4.298 23.534 1.00 97.62 85 THR A N 1
ATOM 675 C CA . THR A 1 85 ? -14.339 -4.112 23.628 1.00 97.62 85 THR A CA 1
ATOM 676 C C . THR A 1 85 ? -13.553 -5.233 22.946 1.00 97.62 85 THR A C 1
ATOM 678 O O . THR A 1 85 ? -12.568 -4.954 22.264 1.00 97.62 85 THR A O 1
ATOM 681 N N . ASN A 1 86 ? -13.982 -6.489 23.075 1.00 98.00 86 ASN A N 1
ATOM 682 C CA . ASN A 1 86 ? -13.272 -7.620 22.479 1.00 98.00 86 ASN A CA 1
ATOM 683 C C . ASN A 1 86 ? -13.385 -7.594 20.953 1.00 98.00 86 ASN A C 1
ATOM 685 O O . ASN A 1 86 ? -12.401 -7.846 20.256 1.00 98.00 86 ASN A O 1
ATOM 689 N N . LYS A 1 87 ? -14.551 -7.211 20.418 1.00 98.25 87 LYS A N 1
ATOM 690 C CA . LYS A 1 87 ? -14.716 -7.009 18.971 1.00 98.25 87 LYS A CA 1
ATOM 691 C C . LYS A 1 87 ? -13.866 -5.853 18.453 1.00 98.25 87 LYS A C 1
ATOM 693 O O . LYS A 1 87 ? -13.235 -6.002 17.409 1.00 98.25 87 LYS A O 1
ATOM 698 N N . LYS A 1 88 ? -13.762 -4.742 19.195 1.00 97.88 88 LYS A N 1
ATOM 699 C CA . LYS A 1 88 ? -12.835 -3.646 18.847 1.00 97.88 88 LYS A CA 1
ATOM 700 C C . LYS A 1 88 ? -11.395 -4.126 18.759 1.00 97.88 88 LYS A C 1
ATOM 702 O O . LYS A 1 88 ? -10.724 -3.836 17.774 1.00 97.88 88 LYS A O 1
ATOM 707 N N . ILE A 1 89 ? -10.934 -4.873 19.762 1.00 98.00 89 ILE A N 1
ATOM 708 C CA . ILE A 1 89 ? -9.574 -5.427 19.790 1.00 98.00 89 ILE A CA 1
ATOM 709 C C . ILE A 1 89 ? -9.346 -6.345 18.583 1.00 98.00 89 ILE A C 1
ATOM 711 O O . ILE A 1 89 ? -8.316 -6.244 17.918 1.00 98.00 89 ILE A O 1
ATOM 715 N N . LEU A 1 90 ? -10.316 -7.201 18.252 1.00 98.25 90 LEU A N 1
ATOM 716 C CA . LEU A 1 90 ? -10.216 -8.079 17.089 1.00 98.25 90 LEU A CA 1
ATOM 717 C C . LEU A 1 90 ? -10.097 -7.291 15.775 1.00 98.25 90 LEU A C 1
ATOM 719 O O . LEU A 1 90 ? -9.227 -7.601 14.960 1.00 98.25 90 LEU A O 1
ATOM 723 N N . MET A 1 91 ? -10.919 -6.257 15.585 1.00 98.31 91 MET A N 1
ATOM 724 C CA . MET A 1 91 ? -10.850 -5.394 14.400 1.00 98.31 91 MET A CA 1
ATOM 725 C C . MET A 1 91 ? -9.531 -4.610 14.331 1.00 98.31 91 MET A C 1
ATOM 727 O O . MET A 1 91 ? -8.940 -4.501 13.259 1.00 98.31 91 MET A O 1
ATOM 731 N N . LEU A 1 92 ? -9.009 -4.121 15.462 1.00 98.56 92 LEU A N 1
ATOM 732 C CA . LEU A 1 92 ? -7.694 -3.467 15.520 1.00 98.56 92 LEU A CA 1
ATOM 733 C C . LEU A 1 92 ? -6.566 -4.420 15.099 1.00 98.56 92 LEU A C 1
ATOM 735 O O . LEU A 1 92 ? -5.696 -4.041 14.315 1.00 98.56 92 LEU A O 1
ATOM 739 N N . ASN A 1 93 ? -6.615 -5.676 15.548 1.00 98.00 93 ASN A N 1
ATOM 740 C CA . ASN A 1 93 ? -5.659 -6.701 15.127 1.00 98.00 93 ASN A CA 1
ATOM 741 C C . ASN A 1 93 ? -5.749 -6.989 13.619 1.00 98.00 93 ASN A C 1
ATOM 743 O O . ASN A 1 93 ? -4.727 -7.222 12.971 1.00 98.00 93 ASN A O 1
ATOM 747 N N . GLN A 1 94 ? -6.953 -6.969 13.038 1.00 97.94 94 GLN A N 1
ATOM 748 C CA . GLN A 1 94 ? -7.138 -7.099 11.589 1.00 97.94 94 GLN A CA 1
ATOM 749 C C . GLN A 1 94 ? -6.544 -5.902 10.835 1.00 97.94 94 GLN A C 1
ATOM 751 O O . GLN A 1 94 ? -5.778 -6.115 9.897 1.00 97.94 94 GLN A O 1
ATOM 756 N N . ILE A 1 95 ? -6.789 -4.665 11.288 1.00 98.31 95 ILE A N 1
ATOM 757 C CA . ILE A 1 95 ? -6.164 -3.454 10.723 1.00 98.31 95 ILE A CA 1
ATOM 758 C C . ILE A 1 95 ? -4.637 -3.559 10.761 1.00 98.31 95 ILE A C 1
ATOM 760 O O . ILE A 1 95 ? -3.978 -3.244 9.774 1.00 98.31 95 ILE A O 1
ATOM 764 N N . GLN A 1 96 ? -4.053 -4.032 11.864 1.00 98.25 96 GLN A N 1
ATOM 765 C CA . GLN A 1 96 ? -2.603 -4.200 11.962 1.00 98.25 96 GLN A CA 1
ATOM 766 C C . GLN A 1 96 ? -2.066 -5.194 10.919 1.00 98.25 96 GLN A C 1
ATOM 768 O O . GLN A 1 96 ? -1.060 -4.918 10.265 1.00 98.25 96 GLN A O 1
ATOM 773 N N . LYS A 1 97 ? -2.746 -6.329 10.714 1.00 98.00 97 LYS A N 1
ATOM 774 C CA . LYS A 1 97 ? -2.376 -7.314 9.680 1.00 98.00 97 LYS A CA 1
ATOM 775 C C . LYS A 1 97 ? -2.493 -6.737 8.266 1.00 98.00 97 LYS A C 1
ATOM 777 O O . LYS A 1 97 ? -1.599 -6.946 7.444 1.00 98.00 97 LYS A O 1
ATOM 782 N N . LEU A 1 98 ? -3.563 -5.991 7.998 1.00 97.94 98 LEU A N 1
ATOM 783 C CA . LEU A 1 98 ? -3.782 -5.301 6.727 1.00 97.94 98 LEU A CA 1
ATOM 784 C C . LEU A 1 98 ? -2.696 -4.250 6.466 1.00 97.94 98 LEU A C 1
ATOM 786 O O . LEU A 1 98 ? -2.120 -4.231 5.383 1.00 97.94 98 LEU A O 1
ATOM 790 N N . ASN A 1 99 ? -2.333 -3.453 7.473 1.00 97.62 99 ASN A N 1
ATOM 791 C CA . ASN A 1 99 ? -1.236 -2.488 7.382 1.00 97.62 99 ASN A CA 1
ATOM 792 C C . ASN A 1 99 ? 0.101 -3.161 7.059 1.00 97.62 99 ASN A C 1
ATOM 794 O O . ASN A 1 99 ? 0.803 -2.716 6.156 1.00 97.62 99 ASN A O 1
ATOM 798 N N . ASN A 1 100 ? 0.435 -4.262 7.736 1.00 97.00 100 ASN A N 1
ATOM 799 C CA . ASN A 1 100 ? 1.662 -5.007 7.441 1.00 97.00 100 ASN A CA 1
ATOM 800 C C . ASN A 1 100 ? 1.673 -5.521 5.993 1.00 97.00 100 ASN A C 1
ATOM 802 O O . ASN A 1 100 ? 2.678 -5.394 5.300 1.00 97.00 100 ASN A O 1
ATOM 806 N N . THR A 1 101 ? 0.535 -6.035 5.519 1.00 94.44 101 THR A N 1
ATOM 807 C CA . THR A 1 101 ? 0.376 -6.499 4.132 1.00 94.44 101 THR A CA 1
ATOM 808 C C . THR A 1 101 ? 0.538 -5.345 3.136 1.00 94.44 101 THR A C 1
ATOM 810 O O . THR A 1 101 ? 1.250 -5.482 2.142 1.00 94.44 101 THR A O 1
ATOM 813 N N . SER A 1 102 ? -0.074 -4.188 3.417 1.00 95.81 102 SER A N 1
ATOM 814 C CA . SER A 1 102 ? 0.059 -2.970 2.606 1.00 95.81 102 SER A CA 1
ATOM 815 C C . SER A 1 102 ? 1.515 -2.515 2.516 1.00 95.81 102 SER A C 1
ATOM 817 O O . SER A 1 102 ? 1.996 -2.236 1.420 1.00 95.81 102 SER A O 1
ATOM 819 N N . ASN A 1 103 ? 2.247 -2.524 3.633 1.00 95.00 103 ASN A N 1
ATOM 820 C CA . ASN A 1 103 ? 3.657 -2.135 3.669 1.00 95.00 103 ASN A CA 1
ATOM 821 C C . ASN A 1 103 ? 4.526 -3.043 2.792 1.00 95.00 103 ASN A C 1
ATOM 823 O O . ASN A 1 103 ? 5.281 -2.541 1.965 1.00 95.00 103 ASN A O 1
ATOM 827 N N . THR A 1 104 ? 4.369 -4.368 2.889 1.00 94.06 104 THR A N 1
ATOM 828 C CA . THR A 1 104 ? 5.119 -5.304 2.035 1.00 94.06 104 THR A CA 1
ATOM 829 C C . THR A 1 104 ? 4.834 -5.076 0.547 1.00 94.06 104 THR A C 1
ATOM 831 O O . THR A 1 104 ? 5.755 -5.073 -0.267 1.00 94.06 104 THR A O 1
ATOM 834 N N . MET A 1 105 ? 3.575 -4.828 0.170 1.00 96.56 105 MET A N 1
ATOM 835 C CA . MET A 1 105 ? 3.233 -4.518 -1.224 1.00 96.56 105 MET A CA 1
ATOM 836 C C . MET A 1 105 ? 3.806 -3.171 -1.688 1.00 96.56 105 MET A C 1
ATOM 838 O O . MET A 1 105 ? 4.198 -3.042 -2.847 1.00 96.56 105 MET A O 1
ATOM 842 N N . GLN A 1 106 ? 3.860 -2.166 -0.809 1.00 94.06 106 GLN A N 1
ATOM 843 C CA . GLN A 1 106 ? 4.459 -0.862 -1.112 1.00 94.06 106 GLN A CA 1
ATOM 844 C C . GLN A 1 106 ? 5.975 -0.963 -1.319 1.00 94.06 106 GLN A C 1
ATOM 846 O O . GLN A 1 106 ? 6.505 -0.340 -2.239 1.00 94.06 106 GLN A O 1
ATOM 851 N N . GLU A 1 107 ? 6.663 -1.770 -0.512 1.00 95.31 107 GLU A N 1
ATOM 852 C CA . GLU A 1 107 ? 8.088 -2.066 -0.683 1.00 95.31 107 GLU A CA 1
ATOM 853 C C . GLU A 1 107 ? 8.352 -2.778 -2.017 1.00 95.31 107 GLU A C 1
ATOM 855 O O . GLU A 1 107 ? 9.226 -2.361 -2.777 1.00 95.31 107 GLU A O 1
ATOM 860 N N . GLU A 1 108 ? 7.545 -3.787 -2.361 1.00 92.81 108 GLU A N 1
ATOM 861 C CA . GLU A 1 108 ? 7.652 -4.475 -3.653 1.00 92.81 108 GLU A CA 1
ATOM 862 C C . GLU A 1 108 ? 7.420 -3.509 -4.829 1.00 92.81 108 GLU A C 1
ATOM 864 O O . GLU A 1 108 ? 8.182 -3.493 -5.799 1.00 92.81 108 GLU A O 1
ATOM 869 N N . LEU A 1 109 ? 6.398 -2.654 -4.729 1.00 94.31 109 LEU A N 1
ATOM 870 C CA . LEU A 1 109 ? 6.095 -1.648 -5.745 1.00 94.31 109 LEU A CA 1
ATOM 871 C C . LEU A 1 109 ? 7.253 -0.654 -5.926 1.00 94.31 109 LEU A C 1
ATOM 873 O O . LEU A 1 109 ? 7.556 -0.259 -7.055 1.00 94.31 109 LEU A O 1
ATOM 877 N N . LEU A 1 110 ? 7.916 -0.256 -4.838 1.00 94.31 110 LEU A N 1
ATOM 878 C CA . LEU A 1 110 ? 9.083 0.622 -4.884 1.00 94.31 110 LEU A CA 1
ATOM 879 C C . LEU A 1 110 ? 10.247 -0.026 -5.645 1.00 94.31 110 LEU A C 1
ATOM 881 O O . LEU A 1 110 ? 10.838 0.618 -6.514 1.00 94.31 110 LEU A O 1
ATOM 885 N N . GLU A 1 111 ? 10.562 -1.287 -5.353 1.00 92.62 111 GLU A N 1
ATOM 886 C CA . GLU A 1 111 ? 11.641 -2.014 -6.033 1.00 92.62 111 GLU A CA 1
ATOM 887 C C . GLU A 1 111 ? 11.348 -2.221 -7.526 1.00 92.62 111 GLU A C 1
ATOM 889 O O . GLU A 1 111 ? 12.225 -2.010 -8.370 1.00 92.62 111 GLU A O 1
ATOM 894 N N . ILE A 1 112 ? 10.096 -2.520 -7.885 1.00 87.75 112 ILE A N 1
ATOM 895 C CA . ILE A 1 112 ? 9.676 -2.601 -9.290 1.00 87.75 112 ILE A CA 1
ATOM 896 C C . ILE A 1 112 ? 9.882 -1.259 -10.000 1.00 87.75 112 ILE A C 1
ATOM 898 O O . ILE A 1 112 ? 10.461 -1.221 -11.085 1.00 87.75 112 ILE A O 1
ATOM 902 N N . ASN A 1 113 ? 9.469 -0.148 -9.387 1.00 87.38 113 ASN A N 1
ATOM 903 C CA . ASN A 1 113 ? 9.630 1.179 -9.986 1.00 87.38 113 ASN A CA 1
ATOM 904 C C . ASN A 1 113 ? 11.107 1.555 -10.184 1.00 87.38 113 ASN A C 1
ATOM 906 O O . ASN A 1 113 ? 11.461 2.121 -11.222 1.00 87.38 113 ASN A O 1
ATOM 910 N N . LYS A 1 114 ? 11.988 1.198 -9.237 1.00 89.50 114 LYS A N 1
ATOM 911 C CA . LYS A 1 114 ? 13.444 1.352 -9.404 1.00 89.50 114 LYS A CA 1
ATOM 912 C C . LYS A 1 114 ? 13.955 0.536 -10.593 1.00 89.50 114 LYS A C 1
ATOM 914 O O . LYS A 1 114 ? 14.712 1.059 -11.410 1.00 89.50 114 LYS A O 1
ATOM 919 N N . SER A 1 115 ? 13.517 -0.718 -10.728 1.00 88.12 115 SER A N 1
ATOM 920 C CA . SER A 1 115 ? 13.919 -1.590 -11.838 1.00 88.12 115 SER A CA 1
ATOM 921 C C . SER A 1 115 ? 13.461 -1.053 -13.199 1.00 88.12 115 SER A C 1
ATOM 923 O O . SER A 1 115 ? 14.276 -0.965 -14.119 1.00 88.12 115 SER A O 1
ATOM 925 N N . ILE A 1 116 ? 12.208 -0.601 -13.308 1.00 81.69 116 ILE A N 1
ATOM 926 C CA . ILE A 1 116 ? 11.677 0.036 -14.521 1.00 81.69 116 ILE A CA 1
ATOM 927 C C . ILE A 1 116 ? 12.514 1.272 -14.882 1.00 81.69 116 ILE A C 1
ATOM 929 O O . ILE A 1 116 ? 12.942 1.412 -16.028 1.00 81.69 116 ILE A O 1
ATOM 933 N N . SER A 1 117 ? 12.802 2.145 -13.910 1.00 85.12 117 SER A N 1
ATOM 934 C CA . SER A 1 117 ? 13.621 3.347 -14.124 1.00 85.12 117 SER A CA 1
ATOM 935 C C . SER A 1 117 ? 15.029 3.013 -14.628 1.00 85.12 117 SER A C 1
ATOM 937 O O . SER A 1 117 ? 15.531 3.654 -15.556 1.00 85.12 117 SER A O 1
ATOM 939 N N . ASN A 1 118 ? 15.664 1.988 -14.056 1.00 86.19 118 ASN A N 1
ATOM 940 C CA . ASN A 1 118 ? 16.987 1.530 -14.481 1.00 86.19 118 ASN A CA 1
ATOM 941 C C . ASN A 1 118 ? 16.960 0.973 -15.910 1.00 86.19 118 ASN A C 1
ATOM 943 O O . ASN A 1 118 ? 17.800 1.349 -16.726 1.00 86.19 118 ASN A O 1
ATOM 947 N N . ASN A 1 119 ? 15.966 0.143 -16.241 1.00 83.12 119 ASN A N 1
ATOM 948 C CA . ASN A 1 119 ? 15.795 -0.410 -17.586 1.00 83.12 119 ASN A CA 1
ATOM 949 C C . ASN A 1 119 ? 15.565 0.690 -18.632 1.00 83.12 119 ASN A C 1
ATOM 951 O O . ASN A 1 119 ? 16.164 0.660 -19.707 1.00 83.12 119 ASN A O 1
ATOM 955 N N . LEU A 1 120 ? 14.742 1.694 -18.313 1.00 85.38 120 LEU A N 1
ATOM 956 C CA . LEU A 1 120 ? 14.522 2.849 -19.187 1.00 85.38 120 LEU A CA 1
ATOM 957 C C . LEU A 1 120 ? 15.810 3.652 -19.400 1.00 85.38 120 LEU A C 1
ATOM 959 O O . LEU A 1 120 ? 16.139 3.986 -20.537 1.00 85.38 120 LEU A O 1
ATOM 963 N N . THR A 1 121 ? 16.560 3.914 -18.329 1.00 83.31 121 THR A N 1
ATOM 964 C CA . THR A 1 121 ? 17.838 4.639 -18.397 1.00 83.31 121 THR A CA 1
ATOM 965 C C . THR A 1 121 ? 18.854 3.890 -19.257 1.00 83.31 121 THR A C 1
ATOM 967 O O . THR A 1 121 ? 19.502 4.491 -20.115 1.00 83.31 121 THR A O 1
ATOM 970 N N . MET A 1 122 ? 18.961 2.571 -19.073 1.00 88.88 122 MET A N 1
ATOM 971 C CA . MET A 1 122 ? 19.858 1.717 -19.849 1.00 88.88 122 MET A CA 1
ATOM 972 C C . MET A 1 122 ? 19.484 1.723 -21.333 1.00 88.88 122 MET A C 1
ATOM 974 O O . MET A 1 122 ? 20.336 2.013 -22.165 1.00 88.88 122 MET A O 1
ATOM 978 N N . ASN A 1 123 ? 18.208 1.505 -21.666 1.00 81.25 123 ASN A N 1
ATOM 979 C CA . ASN A 1 123 ? 17.740 1.506 -23.054 1.00 81.25 123 ASN A CA 1
ATOM 980 C C . ASN A 1 123 ? 17.981 2.853 -23.751 1.00 81.25 123 ASN A C 1
ATOM 982 O O . ASN A 1 123 ? 18.420 2.879 -24.901 1.00 81.25 123 ASN A O 1
ATOM 986 N N . LEU A 1 124 ? 17.727 3.972 -23.064 1.00 87.75 124 LEU A N 1
ATOM 987 C CA . LEU A 1 124 ? 18.001 5.307 -23.600 1.00 87.75 124 LEU A CA 1
ATOM 988 C C . LEU A 1 124 ? 19.498 5.532 -23.818 1.00 87.75 124 LEU A C 1
ATOM 990 O O . LEU A 1 124 ? 19.891 6.028 -24.869 1.00 87.75 124 LEU A O 1
ATOM 994 N N . THR A 1 125 ? 20.331 5.125 -22.860 1.00 85.56 125 THR A N 1
ATOM 995 C CA . THR A 1 125 ? 21.791 5.255 -22.962 1.00 85.56 125 THR A CA 1
ATOM 996 C C . THR A 1 125 ? 22.330 4.434 -24.130 1.00 85.56 125 THR A C 1
ATOM 998 O O . THR A 1 125 ? 23.090 4.955 -24.942 1.00 85.56 125 THR A O 1
ATOM 1001 N N . THR A 1 126 ? 21.894 3.179 -24.273 1.00 87.31 126 THR A N 1
ATOM 1002 C CA . THR A 1 126 ? 22.264 2.321 -25.405 1.00 87.31 126 THR A CA 1
ATOM 1003 C C . THR A 1 126 ? 21.844 2.942 -26.732 1.00 87.31 126 THR A C 1
ATOM 1005 O O . THR A 1 126 ? 22.646 2.966 -27.664 1.00 87.31 126 THR A O 1
ATOM 1008 N N . LYS A 1 127 ? 20.623 3.486 -26.811 1.00 89.31 127 LYS A N 1
ATOM 1009 C CA . LYS A 1 127 ? 20.120 4.140 -28.021 1.00 89.31 127 LYS A CA 1
ATOM 1010 C C . LYS A 1 127 ? 20.957 5.366 -28.393 1.00 89.31 127 LYS A C 1
ATOM 1012 O O . LYS A 1 127 ? 21.408 5.451 -29.530 1.00 89.31 127 LYS A O 1
ATOM 1017 N N . ILE A 1 128 ? 21.232 6.256 -27.437 1.00 87.19 128 ILE A N 1
ATOM 1018 C CA . ILE A 1 128 ? 22.085 7.435 -27.654 1.00 87.19 128 ILE A CA 1
ATOM 1019 C C . ILE A 1 128 ? 23.466 7.001 -28.147 1.00 87.19 128 ILE A C 1
ATOM 1021 O O . ILE A 1 128 ? 23.901 7.481 -29.185 1.00 87.19 128 ILE A O 1
ATOM 1025 N N . ILE A 1 129 ? 24.117 6.049 -27.465 1.00 87.06 129 ILE A N 1
ATOM 1026 C CA . ILE A 1 129 ? 25.436 5.541 -27.871 1.00 87.06 129 ILE A CA 1
ATOM 1027 C C . ILE A 1 129 ? 25.389 4.998 -29.305 1.00 87.06 129 ILE A C 1
ATOM 1029 O O . ILE A 1 129 ? 26.297 5.273 -30.086 1.00 87.06 129 ILE A O 1
ATOM 1033 N N . SER A 1 130 ? 24.343 4.251 -29.670 1.00 83.56 130 SER A N 1
ATOM 1034 C CA . SER A 1 130 ? 24.206 3.688 -31.018 1.00 83.56 130 SER A CA 1
ATOM 1035 C C . SER A 1 130 ? 23.930 4.726 -32.107 1.00 83.56 130 SER A C 1
ATOM 1037 O O . SER A 1 130 ? 24.332 4.504 -33.237 1.00 83.56 130 SER A O 1
ATOM 1039 N N . GLU A 1 131 ? 23.264 5.837 -31.781 1.00 85.31 131 GLU A N 1
ATOM 1040 C CA . GLU A 1 131 ? 22.962 6.923 -32.727 1.00 85.31 131 GLU A CA 1
ATOM 1041 C C . GLU A 1 131 ? 24.112 7.937 -32.848 1.00 85.31 131 GLU A C 1
ATOM 1043 O O . GLU A 1 131 ? 24.173 8.693 -33.814 1.00 85.31 131 GLU A O 1
ATOM 1048 N N . THR A 1 132 ? 25.019 7.973 -31.866 1.00 77.12 132 THR A N 1
ATOM 1049 C CA . THR A 1 132 ? 26.231 8.811 -31.890 1.00 77.12 132 THR A CA 1
ATOM 1050 C C . THR A 1 132 ? 27.442 8.149 -32.553 1.00 77.12 132 THR A C 1
ATOM 1052 O O . THR A 1 132 ? 28.446 8.831 -32.759 1.00 77.12 132 THR A O 1
ATOM 1055 N N . ASN A 1 133 ? 27.367 6.846 -32.848 1.00 63.06 133 ASN A N 1
ATOM 1056 C CA . ASN A 1 133 ? 28.372 6.094 -33.611 1.00 63.06 133 ASN A CA 1
ATOM 1057 C C . ASN A 1 133 ? 27.918 5.910 -35.061 1.00 63.06 133 ASN A C 1
ATOM 1059 O O . ASN A 1 133 ? 28.810 5.828 -35.933 1.00 63.06 133 ASN A O 1
#

Mean predicted aligned error: 15.74 Å

pLDDT: mean 81.62, std 17.87, range [42.44, 98.56]

Nearest PDB structures (foldseek):
  6sv1-assembly1_I  TM=7.594E-01  e=1.118E+00  Rhodospirillum rubrum
  4ilo-assembly1_A  TM=6.820E-01  e=7.267E-01  Chlamydia trachomatis L2/434/Bu
  6b87-assembly1_A-2  TM=6.561E-01  e=7.078E+00  synthetic construct
  3na7-assembly1_A  TM=4.272E-01  e=3.826E+00  Helicobacter pylori NCTC 11638

Radius of gyration: 26.85 Å; Cα contacts (8 Å, |Δi|>4): 35; chains: 1; bounding box: 48×52×83 Å